Protein AF-A0A142XL32-F1 (afdb_monomer_lite)

Secondary structure (DSSP, 8-state):
--------------TTS---B-PBPTTT-PBPSS-B-SPSPP--HHHHHTT-

pLDDT: mean 76.23, std 12.01, range [44.47, 90.81]

Foldseek 3Di:
DDDDPPPPPPPDDDPPDQFFCFAAAPPPRHTDPDRHSDDDDDHDPVRVVVVD

Radius of gyration: 19.54 Å; chains: 1; bounding box: 51×18×44 Å

Structure (mmCIF, N/CA/C/O backbone):
data_AF-A0A142XL32-F1
#
_entry.id   AF-A0A142XL32-F1
#
loop_
_atom_site.group_PDB
_atom_site.id
_atom_site.type_symbol
_atom_site.label_atom_id
_atom_site.label_alt_id
_atom_site.label_comp_id
_atom_site.label_asym_id
_atom_site.label_entity_id
_atom_site.label_seq_id
_atom_site.pdbx_PDB_ins_code
_atom_site.Cartn_x
_atom_site.Cartn_y
_atom_site.Cartn_z
_atom_site.occupancy
_atom_site.B_iso_or_equiv
_atom_site.auth_seq_id
_atom_site.auth_comp_id
_atom_site.auth_asym_id
_atom_site.auth_atom_id
_atom_site.pdbx_PDB_model_num
ATOM 1 N N . MET A 1 1 ? 46.698 2.146 -27.799 1.00 44.47 1 MET A N 1
ATOM 2 C CA . MET A 1 1 ? 45.362 2.778 -27.778 1.00 44.47 1 MET A CA 1
ATOM 3 C C . MET A 1 1 ? 44.472 1.899 -26.918 1.00 44.47 1 MET A C 1
ATOM 5 O O . MET A 1 1 ? 44.133 0.812 -27.351 1.00 44.47 1 MET A O 1
ATOM 9 N N . GLY A 1 2 ? 44.239 2.278 -25.660 1.00 50.12 2 GLY A N 1
ATOM 10 C CA . GLY A 1 2 ? 43.430 1.478 -24.738 1.00 50.12 2 GLY A CA 1
ATOM 11 C C . GLY A 1 2 ? 41.950 1.767 -24.956 1.00 50.12 2 GLY A C 1
ATOM 12 O O . GLY A 1 2 ? 41.528 2.910 -24.790 1.00 50.12 2 GLY A O 1
ATOM 13 N N . GLU A 1 3 ? 41.183 0.754 -25.350 1.00 58.50 3 GLU A N 1
ATOM 14 C CA . GLU A 1 3 ? 39.726 0.826 -25.458 1.00 58.50 3 GLU A CA 1
ATOM 15 C C . GLU A 1 3 ? 39.123 1.157 -24.086 1.00 58.50 3 GLU A C 1
ATOM 17 O O . GLU A 1 3 ? 39.072 0.321 -23.181 1.00 58.50 3 GLU A O 1
ATOM 22 N N . LYS A 1 4 ? 38.662 2.399 -23.911 1.00 61.59 4 LYS A N 1
ATOM 23 C CA . LYS A 1 4 ? 37.773 2.739 -22.801 1.00 61.59 4 LYS A CA 1
ATOM 24 C C . LYS A 1 4 ? 36.440 2.042 -23.059 1.00 61.59 4 LYS A C 1
ATOM 26 O O . LYS A 1 4 ? 35.693 2.434 -23.944 1.00 61.59 4 LYS A O 1
ATOM 31 N N . ARG A 1 5 ? 36.142 0.990 -22.295 1.00 64.44 5 ARG A N 1
ATOM 32 C CA . ARG A 1 5 ? 34.787 0.434 -22.214 1.00 64.44 5 ARG A CA 1
ATOM 33 C C . ARG A 1 5 ? 33.975 1.320 -21.279 1.00 64.44 5 ARG A C 1
ATOM 35 O O . ARG A 1 5 ? 34.032 1.160 -20.057 1.00 64.44 5 ARG A O 1
ATOM 42 N N . ASP A 1 6 ? 33.243 2.269 -21.851 1.00 59.72 6 ASP A N 1
ATOM 43 C CA . ASP A 1 6 ? 32.287 3.116 -21.140 1.00 59.72 6 ASP A CA 1
ATOM 44 C C . ASP A 1 6 ? 31.160 2.257 -20.545 1.00 59.72 6 ASP A C 1
ATOM 46 O O . ASP A 1 6 ? 30.087 2.071 -21.115 1.00 59.72 6 ASP A O 1
ATOM 50 N N . THR A 1 7 ? 31.400 1.716 -19.350 1.00 61.25 7 THR A N 1
ATOM 51 C CA . THR A 1 7 ? 30.441 0.902 -18.586 1.00 61.25 7 THR A CA 1
ATOM 52 C C . THR A 1 7 ? 29.453 1.815 -17.853 1.00 61.25 7 THR A C 1
ATOM 54 O O . THR A 1 7 ? 29.218 1.698 -16.656 1.00 61.25 7 THR A O 1
ATOM 57 N N . SER A 1 8 ? 28.916 2.813 -18.547 1.00 61.34 8 SER A N 1
ATOM 58 C CA . SER A 1 8 ? 27.898 3.721 -18.014 1.00 61.34 8 SER A CA 1
ATOM 59 C C . SER A 1 8 ? 26.690 3.734 -18.936 1.00 61.34 8 SER A C 1
ATOM 61 O O . SER A 1 8 ? 26.206 4.771 -19.385 1.00 61.34 8 SER A O 1
ATOM 6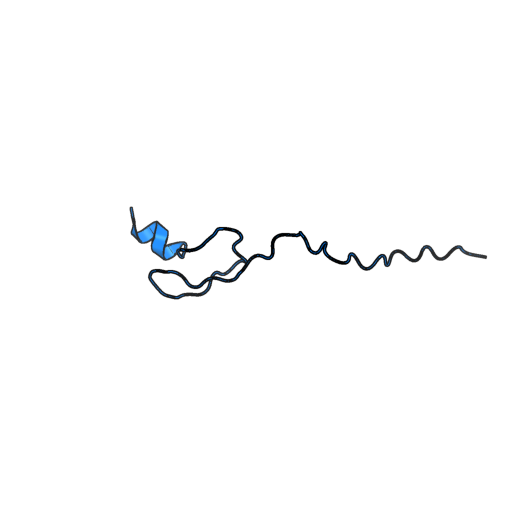3 N N . GLY A 1 9 ? 26.155 2.539 -19.184 1.00 58.97 9 GLY A N 1
ATOM 64 C CA . GLY A 1 9 ? 24.772 2.399 -19.606 1.00 58.97 9 GLY A CA 1
ATOM 65 C C . GLY A 1 9 ? 23.892 2.867 -18.456 1.00 58.97 9 GLY A C 1
ATOM 66 O O . GLY A 1 9 ? 23.599 2.088 -17.552 1.00 58.97 9 GLY A O 1
ATOM 67 N N . LYS A 1 10 ? 23.508 4.150 -18.450 1.00 63.34 10 LYS A N 1
ATOM 68 C CA . LYS A 1 10 ? 22.483 4.688 -17.547 1.00 63.34 10 LYS A CA 1
ATOM 69 C C . LYS A 1 10 ? 21.284 3.746 -17.632 1.00 63.34 10 LYS A C 1
ATOM 71 O O . LYS A 1 10 ? 20.574 3.752 -18.638 1.00 63.34 10 LYS A O 1
ATOM 76 N N . HIS A 1 11 ? 21.099 2.897 -16.618 1.00 62.34 11 HIS A N 1
ATOM 77 C CA . HIS A 1 11 ? 20.033 1.904 -16.606 1.00 62.34 11 HIS A CA 1
ATOM 78 C C . HIS A 1 11 ? 18.715 2.646 -16.397 1.00 62.34 11 HIS A C 1
ATOM 80 O O . HIS A 1 11 ? 18.242 2.862 -15.279 1.00 62.34 11 HIS A O 1
ATOM 86 N N . THR A 1 12 ? 18.177 3.150 -17.503 1.00 69.81 12 THR A N 1
ATOM 87 C CA . THR A 1 12 ? 16.953 3.931 -17.510 1.00 69.81 12 THR A CA 1
ATOM 88 C C . THR A 1 12 ? 15.836 2.960 -17.216 1.00 69.81 12 THR A C 1
ATOM 90 O O . THR A 1 12 ? 15.523 2.084 -18.021 1.00 69.81 12 THR A O 1
ATOM 93 N N . ARG A 1 13 ? 15.274 3.079 -16.017 1.00 66.94 13 ARG A N 1
ATOM 94 C CA . ARG A 1 13 ? 14.214 2.193 -15.561 1.00 66.94 13 ARG A CA 1
ATOM 95 C C . ARG A 1 13 ? 13.093 2.114 -16.617 1.00 66.94 13 ARG A C 1
ATOM 97 O O . ARG A 1 13 ? 12.570 3.168 -16.992 1.00 66.94 13 ARG A O 1
ATOM 104 N N . PRO A 1 14 ? 12.681 0.907 -17.052 1.00 77.88 14 PRO A N 1
ATOM 105 C CA . PRO A 1 14 ? 11.589 0.743 -18.007 1.00 77.88 14 PRO A CA 1
ATOM 106 C C . PRO A 1 14 ? 10.315 1.432 -17.509 1.00 77.88 14 PRO A C 1
ATOM 108 O O . PRO A 1 14 ? 9.984 1.348 -16.324 1.00 77.88 14 PRO A O 1
ATOM 111 N N . LYS A 1 15 ? 9.572 2.099 -18.401 1.00 75.94 15 LYS A N 1
ATOM 112 C CA . LY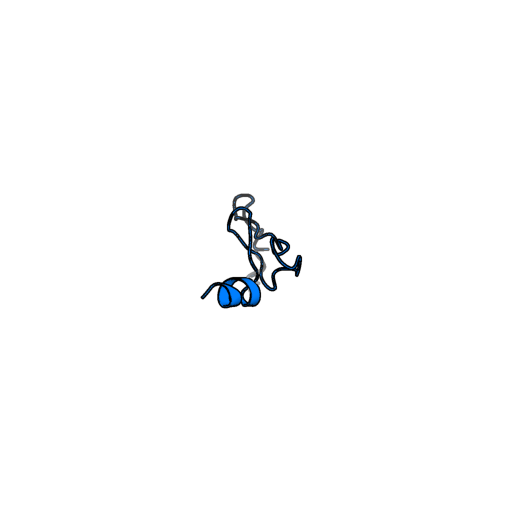S A 1 15 ? 8.330 2.819 -18.042 1.00 75.94 15 LYS A CA 1
ATOM 113 C C . LYS A 1 15 ? 7.270 1.897 -17.425 1.00 75.94 15 LYS A C 1
ATOM 115 O O . LYS A 1 15 ? 6.489 2.343 -16.592 1.00 75.94 15 LYS A O 1
ATOM 120 N N . THR A 1 16 ? 7.290 0.624 -17.809 1.00 73.81 16 THR A N 1
ATOM 121 C CA . THR A 1 16 ? 6.400 -0.443 -17.336 1.00 73.81 16 THR A CA 1
ATOM 122 C C . THR A 1 16 ? 6.795 -1.013 -15.977 1.00 73.81 16 THR A C 1
ATOM 124 O O . THR A 1 16 ? 6.022 -1.763 -15.387 1.00 73.81 16 THR A O 1
ATOM 127 N N . ALA A 1 17 ? 7.972 -0.668 -15.446 1.00 73.94 17 ALA A N 1
ATOM 128 C CA . ALA A 1 17 ? 8.386 -1.164 -14.145 1.00 73.94 17 ALA A CA 1
ATOM 129 C C . ALA A 1 17 ? 7.419 -0.632 -13.064 1.00 73.94 17 ALA A C 1
ATOM 131 O O . ALA A 1 17 ? 7.276 0.591 -12.918 1.00 73.94 17 ALA A O 1
ATOM 132 N N . PRO A 1 18 ? 6.784 -1.512 -12.266 1.00 72.00 18 PRO A N 1
ATOM 133 C CA . PRO A 1 18 ? 5.745 -1.116 -11.319 1.00 72.00 18 PRO A CA 1
ATOM 134 C C . PRO A 1 18 ? 6.338 -0.148 -10.301 1.00 72.00 18 PRO A C 1
ATOM 136 O O . PRO A 1 18 ? 7.364 -0.439 -9.699 1.00 72.00 18 PRO A O 1
ATOM 139 N N . ARG A 1 19 ? 5.791 1.061 -10.140 1.00 74.88 19 ARG A N 1
ATOM 140 C CA . ARG A 1 19 ? 6.292 2.024 -9.143 1.00 74.88 19 ARG A CA 1
ATOM 141 C C . ARG A 1 19 ? 5.645 1.720 -7.797 1.00 74.88 19 ARG A C 1
ATOM 143 O O . ARG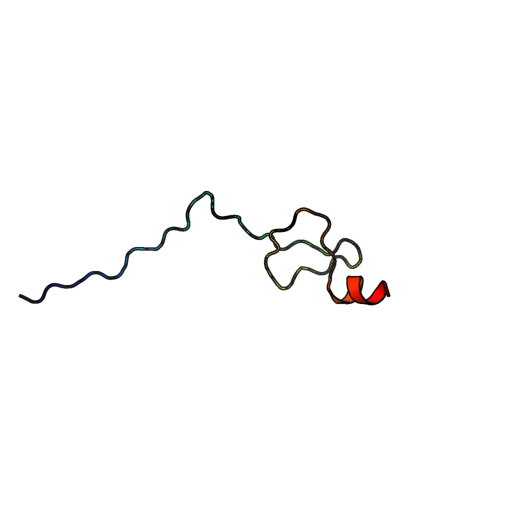 A 1 19 ? 4.454 1.959 -7.636 1.00 74.88 19 ARG A O 1
ATOM 150 N N . GLY A 1 20 ? 6.428 1.244 -6.833 1.00 78.06 20 GLY A N 1
ATOM 151 C CA . GLY A 1 20 ? 5.939 1.117 -5.464 1.00 78.06 20 GLY A CA 1
ATOM 152 C C . GLY A 1 20 ? 5.541 2.492 -4.922 1.00 78.06 20 GLY A C 1
ATOM 153 O O . GLY A 1 20 ? 6.276 3.469 -5.100 1.00 78.06 20 GLY A O 1
ATOM 154 N N . LYS A 1 21 ? 4.380 2.581 -4.275 1.00 82.62 21 LYS A N 1
ATOM 155 C CA . LYS A 1 21 ? 3.907 3.802 -3.612 1.00 82.62 21 LYS A CA 1
ATOM 156 C C . LYS A 1 21 ? 4.066 3.664 -2.104 1.00 82.62 21 LYS A C 1
ATOM 158 O O . LYS A 1 21 ? 3.945 2.579 -1.545 1.00 82.62 21 LYS A O 1
ATOM 163 N N . ARG A 1 22 ? 4.345 4.774 -1.420 1.00 84.31 22 ARG A N 1
ATOM 164 C CA . ARG A 1 22 ? 4.342 4.811 0.049 1.00 84.31 22 ARG A CA 1
ATOM 165 C C . ARG A 1 22 ? 2.941 5.180 0.525 1.00 84.31 22 ARG A C 1
ATOM 167 O O . ARG A 1 22 ? 2.644 6.365 0.675 1.00 84.31 22 ARG A O 1
ATOM 174 N N . TYR A 1 23 ? 2.095 4.169 0.706 1.00 85.94 23 TYR A N 1
ATOM 175 C CA . TYR A 1 23 ? 0.743 4.347 1.236 1.00 85.94 23 TYR A CA 1
ATOM 176 C C . TYR A 1 23 ? 0.759 4.707 2.726 1.00 85.94 23 TYR A C 1
ATOM 178 O O . TYR A 1 23 ? 1.730 4.443 3.444 1.00 85.94 23 TYR A O 1
ATOM 186 N N . LEU A 1 24 ? -0.328 5.335 3.171 1.00 89.06 24 LEU A N 1
ATOM 187 C CA . LEU A 1 24 ? -0.647 5.504 4.584 1.00 89.06 24 LEU A CA 1
ATOM 188 C C . LEU A 1 24 ? -1.448 4.289 5.044 1.00 89.06 24 LEU A C 1
ATOM 190 O O . LEU A 1 24 ? -2.251 3.748 4.285 1.00 89.06 24 LEU A O 1
ATOM 194 N N . CYS A 1 25 ? -1.220 3.868 6.282 1.00 89.56 25 CYS A N 1
ATOM 195 C CA . CYS A 1 25 ? -1.998 2.808 6.897 1.00 89.56 25 CYS A CA 1
ATOM 196 C C . CYS A 1 25 ? -3.472 3.217 6.987 1.00 89.56 25 CYS A C 1
ATOM 198 O O . CYS A 1 25 ? -3.777 4.299 7.489 1.00 89.56 25 CYS A O 1
ATOM 200 N N . ALA A 1 26 ? -4.384 2.337 6.579 1.00 89.00 26 ALA A N 1
ATOM 201 C CA . ALA A 1 26 ? -5.820 2.596 6.660 1.00 89.00 26 ALA A CA 1
ATOM 202 C C . ALA A 1 26 ? -6.335 2.761 8.108 1.00 89.00 26 ALA A C 1
ATOM 204 O O . ALA A 1 26 ? -7.349 3.419 8.312 1.00 89.00 26 ALA A O 1
ATOM 205 N N . LYS A 1 27 ? -5.625 2.218 9.112 1.00 90.06 27 LYS A N 1
ATOM 206 C CA . LYS A 1 27 ? -5.976 2.319 10.543 1.00 90.06 27 LYS A CA 1
ATOM 207 C C . LYS A 1 27 ? -5.304 3.519 11.221 1.00 90.06 27 LYS A C 1
ATOM 209 O O . LYS A 1 27 ? -5.961 4.474 11.607 1.00 90.06 27 LYS A O 1
ATOM 214 N N . CYS A 1 28 ? -3.974 3.499 11.332 1.00 90.81 28 CYS A N 1
ATOM 215 C CA . CYS A 1 28 ? -3.215 4.495 12.100 1.00 90.81 28 CYS A CA 1
ATOM 216 C C . CYS A 1 28 ? -2.669 5.664 11.265 1.00 90.81 28 CYS A C 1
ATOM 218 O O . CYS A 1 28 ? -1.952 6.509 11.795 1.00 90.81 28 CYS A O 1
ATOM 220 N N . ARG A 1 29 ? -2.915 5.684 9.945 1.00 88.38 29 ARG A N 1
ATOM 221 C CA . ARG A 1 29 ? -2.386 6.678 8.989 1.00 88.38 29 ARG A CA 1
ATOM 222 C C . ARG A 1 29 ? -0.857 6.827 8.973 1.00 88.38 29 ARG A C 1
ATOM 224 O O . ARG A 1 29 ? -0.339 7.709 8.297 1.00 88.38 29 ARG A O 1
ATOM 231 N N . LYS A 1 30 ? -0.105 5.941 9.636 1.00 89.88 30 LYS A N 1
ATOM 232 C CA . LYS A 1 30 ? 1.363 5.906 9.578 1.00 89.88 30 LYS A CA 1
ATOM 233 C C . LYS A 1 30 ? 1.824 5.541 8.168 1.00 89.88 30 LYS A C 1
ATOM 235 O O . LYS A 1 30 ? 1.191 4.732 7.492 1.00 89.88 30 LYS A O 1
ATOM 240 N N . ARG A 1 31 ? 2.925 6.135 7.714 1.00 88.62 31 ARG A N 1
ATOM 241 C CA . ARG A 1 31 ? 3.468 5.911 6.368 1.00 88.62 31 ARG A CA 1
ATOM 242 C C . ARG A 1 31 ? 4.199 4.572 6.281 1.00 88.62 31 ARG A C 1
ATOM 244 O O . ARG A 1 31 ? 4.909 4.208 7.217 1.00 88.62 31 ARG A O 1
ATOM 251 N N . SER A 1 32 ? 4.060 3.869 5.155 1.00 84.31 32 SER A N 1
ATOM 252 C CA . SER A 1 32 ? 4.786 2.614 4.941 1.00 84.31 32 SER A CA 1
ATOM 253 C C . SER A 1 32 ? 6.303 2.828 4.901 1.00 84.31 32 SER A C 1
ATOM 255 O O . SER A 1 32 ? 6.765 3.735 4.1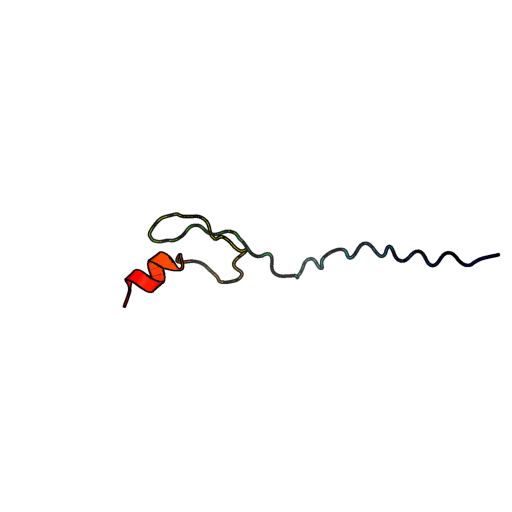95 1.00 84.31 32 SER A O 1
ATOM 257 N N . PRO A 1 33 ? 7.089 1.999 5.621 1.00 85.12 33 PRO A N 1
ATOM 258 C CA . PRO A 1 33 ? 8.547 2.092 5.624 1.00 85.12 33 PRO A CA 1
ATOM 259 C C . PRO A 1 33 ? 9.152 1.725 4.263 1.00 85.12 33 PRO A C 1
ATOM 261 O O . PRO A 1 33 ? 10.226 2.213 3.912 1.00 85.12 33 PRO A O 1
ATOM 264 N N . ARG A 1 34 ? 8.462 0.894 3.470 1.00 84.19 34 ARG A N 1
ATOM 265 C CA . ARG A 1 34 ? 8.908 0.450 2.144 1.00 84.19 34 ARG A CA 1
ATOM 266 C C . ARG A 1 34 ? 7.881 0.810 1.064 1.00 84.19 34 ARG A C 1
ATOM 268 O O . ARG A 1 34 ? 6.694 0.925 1.361 1.00 84.19 34 ARG A O 1
ATOM 275 N N . PRO A 1 35 ? 8.306 1.014 -0.195 1.00 86.06 35 PRO A N 1
ATOM 276 C CA . PRO A 1 35 ? 7.378 1.157 -1.308 1.00 86.06 35 PRO A 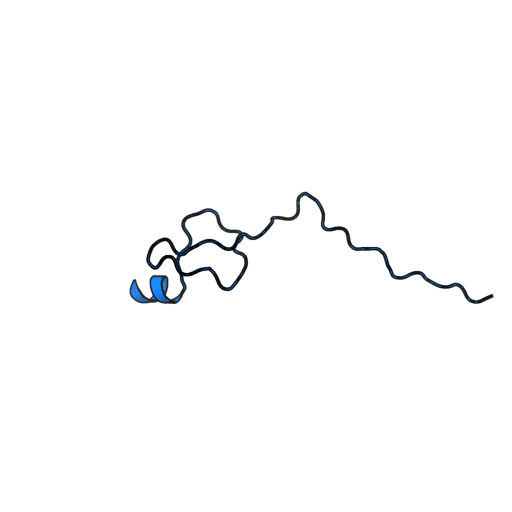CA 1
ATOM 277 C C . PRO A 1 35 ? 6.535 -0.111 -1.439 1.00 86.06 35 PRO A C 1
ATOM 279 O O . PRO A 1 35 ? 7.067 -1.215 -1.505 1.00 86.06 35 PRO A O 1
ATOM 282 N N . VAL A 1 36 ? 5.223 0.063 -1.473 1.00 83.75 36 VAL A N 1
ATOM 283 C CA . VAL A 1 36 ? 4.253 -1.020 -1.559 1.00 83.75 36 VAL A CA 1
ATOM 284 C C . VAL A 1 36 ? 3.759 -1.100 -2.998 1.00 83.75 36 VAL A C 1
ATOM 286 O O . VAL A 1 36 ? 3.415 -0.080 -3.602 1.00 83.75 36 VAL A O 1
ATOM 289 N N . PHE A 1 37 ? 3.751 -2.309 -3.553 1.00 84.69 37 PHE A N 1
ATOM 290 C CA . PHE A 1 37 ? 3.252 -2.590 -4.904 1.00 84.69 37 PHE A CA 1
ATOM 291 C C . PHE A 1 37 ? 1.810 -3.107 -4.901 1.00 84.69 37 PHE A C 1
ATOM 293 O O . PHE A 1 37 ? 1.198 -3.204 -5.959 1.00 84.69 37 PHE A O 1
ATOM 300 N N . THR A 1 38 ? 1.266 -3.425 -3.724 1.00 79.38 38 THR A N 1
ATOM 301 C CA . THR A 1 38 ? -0.114 -3.883 -3.579 1.00 79.38 38 THR A CA 1
ATOM 302 C C . THR A 1 38 ? -1.097 -2.724 -3.790 1.00 79.38 38 THR A C 1
ATOM 304 O O . THR A 1 38 ? -0.771 -1.571 -3.478 1.00 79.38 38 THR A O 1
ATOM 307 N N . PRO A 1 39 ? -2.302 -2.997 -4.317 1.00 76.06 39 PRO A N 1
ATOM 308 C CA . PRO A 1 39 ? -3.383 -2.016 -4.350 1.00 76.06 39 PRO A CA 1
ATOM 309 C C . PRO A 1 39 ? -3.832 -1.642 -2.923 1.00 76.06 39 PRO A C 1
ATOM 311 O O . PRO A 1 39 ? -3.555 -2.359 -1.962 1.00 76.06 39 PRO A O 1
ATOM 314 N N . ALA A 1 40 ? -4.488 -0.488 -2.776 1.00 74.50 40 ALA A N 1
ATOM 315 C CA . ALA A 1 40 ? -5.075 -0.056 -1.504 1.00 74.50 40 ALA A CA 1
ATOM 316 C C . ALA A 1 40 ? -6.229 -0.994 -1.083 1.00 74.50 40 ALA A C 1
ATOM 318 O O . ALA A 1 40 ? -6.897 -1.521 -1.974 1.00 74.50 40 ALA A O 1
ATOM 319 N N . PRO A 1 41 ? -6.529 -1.164 0.223 1.00 81.94 41 PRO A N 1
ATOM 320 C CA . PRO A 1 41 ? -5.934 -0.527 1.408 1.00 81.94 41 PRO A CA 1
ATOM 321 C C . PRO A 1 41 ? -4.673 -1.232 1.946 1.00 81.94 41 PRO A C 1
ATOM 323 O O . PRO A 1 41 ? -4.605 -2.453 2.026 1.00 81.94 41 PRO A O 1
ATOM 326 N N . TRP A 1 42 ? -3.677 -0.444 2.372 1.00 87.94 42 TRP A N 1
ATOM 327 C CA . TRP A 1 42 ? -2.473 -0.944 3.051 1.00 87.94 42 TRP A CA 1
ATOM 328 C C . TRP A 1 42 ? -2.600 -0.786 4.572 1.00 87.94 42 TRP A C 1
ATOM 330 O O . TRP A 1 42 ? -3.080 0.243 5.054 1.00 87.94 42 TRP A O 1
ATOM 340 N N . TYR A 1 43 ? -2.119 -1.775 5.327 1.00 86.94 43 TYR A N 1
ATOM 341 C CA . TYR A 1 43 ? -2.082 -1.761 6.790 1.00 86.94 43 TYR A CA 1
ATOM 342 C C . TYR A 1 43 ? -0.642 -1.853 7.293 1.00 86.94 43 TYR A C 1
ATOM 344 O O . TYR A 1 43 ? 0.199 -2.532 6.706 1.00 86.94 43 TYR A O 1
ATOM 352 N N . CYS A 1 44 ? -0.358 -1.142 8.384 1.00 87.50 44 CYS A N 1
ATOM 353 C CA . CYS A 1 44 ? 0.941 -1.184 9.039 1.00 87.50 44 CYS A CA 1
ATOM 354 C C . CYS A 1 44 ? 1.166 -2.550 9.714 1.00 87.50 44 CYS A C 1
ATOM 356 O O . CYS A 1 44 ? 0.178 -3.123 10.165 1.00 87.50 44 CYS A O 1
ATOM 358 N N . PRO A 1 45 ? 2.410 -3.057 9.830 1.00 83.94 45 PRO A N 1
ATOM 359 C CA . PRO A 1 45 ? 2.686 -4.336 10.499 1.00 83.94 45 PRO A CA 1
ATOM 360 C C . PRO A 1 45 ? 2.108 -4.369 11.920 1.00 83.94 45 PRO A C 1
ATOM 362 O O . PRO A 1 45 ? 1.277 -5.218 12.202 1.00 83.94 45 PRO A O 1
ATOM 365 N N . ASN A 1 46 ? 2.336 -3.320 12.715 1.00 85.75 46 ASN A N 1
ATOM 366 C CA . ASN A 1 46 ? 1.753 -3.204 14.058 1.00 85.75 46 ASN A CA 1
ATOM 367 C C . ASN A 1 46 ? 0.211 -3.263 14.066 1.00 85.75 46 ASN A C 1
ATOM 369 O O . ASN A 1 46 ? -0.400 -3.677 15.037 1.00 85.75 46 ASN A O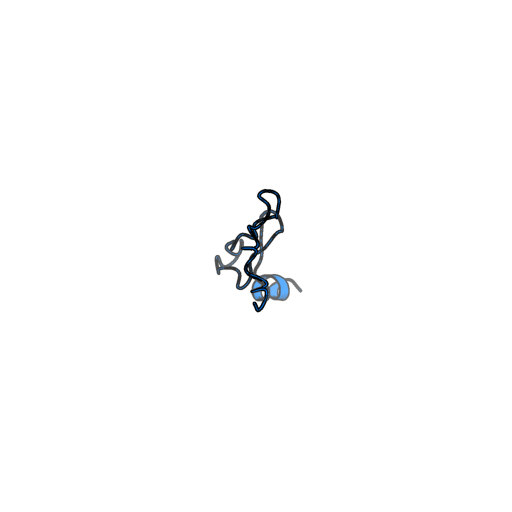 1
ATOM 373 N N . CYS A 1 47 ? -0.432 -2.786 12.997 1.00 86.38 47 CYS A N 1
ATOM 374 C CA . CYS A 1 47 ? -1.886 -2.737 12.856 1.00 86.38 47 CYS A CA 1
ATOM 375 C C . CYS A 1 47 ? -2.468 -4.063 12.359 1.00 86.38 47 CYS A C 1
ATOM 377 O O . CYS A 1 47 ? -3.678 -4.258 12.455 1.00 86.38 47 CYS A O 1
ATOM 379 N N . LEU A 1 48 ? -1.630 -4.888 11.727 1.00 83.25 48 LEU A N 1
ATOM 380 C CA . LEU A 1 48 ? -1.944 -6.250 11.316 1.00 83.25 48 LEU A CA 1
ATOM 381 C C . LEU A 1 48 ? -1.743 -7.216 12.486 1.00 83.25 48 LEU A C 1
ATOM 383 O O . LEU A 1 48 ? -2.562 -8.109 12.642 1.00 83.25 48 LEU A O 1
ATOM 387 N N . GLU A 1 49 ? -0.711 -7.000 13.307 1.00 81.38 49 GLU A N 1
ATOM 388 C CA . GLU A 1 49 ? -0.432 -7.780 14.524 1.00 81.38 49 GLU A CA 1
ATOM 389 C C . GLU A 1 49 ? -1.510 -7.587 15.603 1.00 81.38 49 GLU A C 1
ATOM 391 O O . GLU A 1 49 ? -1.894 -8.542 16.255 1.00 81.38 49 GLU A O 1
ATOM 396 N N . ASP A 1 50 ? -2.092 -6.390 15.726 1.00 70.31 50 ASP A N 1
ATOM 397 C CA . ASP A 1 50 ? -3.224 -6.082 16.629 1.00 70.31 50 ASP A CA 1
ATOM 398 C C . ASP A 1 50 ? -4.550 -6.786 16.247 1.00 70.31 50 ASP A C 1
ATOM 400 O O . ASP A 1 50 ? -5.605 -6.483 16.798 1.00 70.31 50 ASP A O 1
ATOM 404 N N . LYS A 1 51 ? -4.535 -7.654 15.230 1.00 58.88 51 LYS A N 1
ATOM 405 C CA . LYS A 1 51 ? -5.723 -8.321 14.682 1.00 58.88 51 LYS A CA 1
ATOM 406 C C . LYS A 1 51 ? -5.801 -9.819 15.009 1.00 58.88 51 LYS A C 1
ATOM 408 O O . LYS A 1 51 ? -6.739 -10.451 14.520 1.00 58.88 51 LYS A O 1
ATOM 413 N N . GLU A 1 52 ? -4.844 -10.353 15.769 1.00 54.25 52 GLU A N 1
ATOM 414 C CA . GLU A 1 52 ? -4.866 -11.718 16.325 1.00 54.25 52 GLU A CA 1
ATOM 415 C C . GLU A 1 52 ? -5.402 -11.726 17.762 1.00 54.25 52 GLU A C 1
ATOM 417 O O . GLU A 1 52 ? -5.051 -10.801 18.531 1.00 54.25 52 GLU A O 1
#

Sequence (52 aa):
MGEKRDTSGKHTRPKTAPRGKRYLCAKCRKRSPRPVFTPAPWYCPNCLEDKE